Protein AF-A0A7V9HMX7-F1 (afdb_monomer)

pLDDT: mean 81.13, std 13.54, range [39.56, 94.38]

Secondary structure (DSSP, 8-state):
-TT-HHHHHHHHHHHHHHHHHHHTS---GGGEEEE-----------EEE-SSPPTT--SEEEHHHHHT--HHHHHHHHHHHT--EEEE-GGGHHHHHHHHHHHHGGGGT---

Sequence (112 aa):
LYFDPAT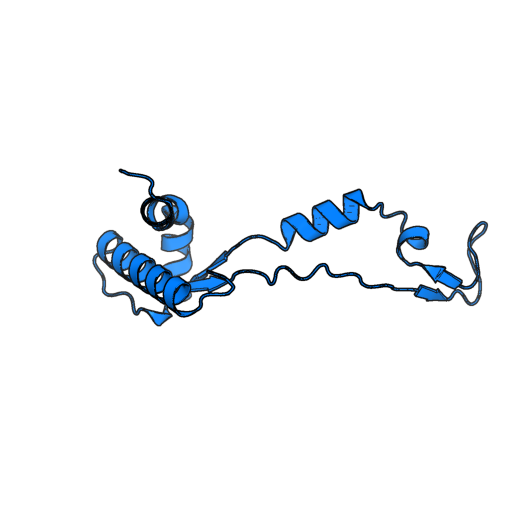RRAVEVQIAAKLGDDLGIEVEPEAILIDIPKPERWRTDVWVAFDRPPVGFQALMPWRDVVGLTTDDFKRYEEHRRLIRIVTAAPYRDAVAARWESLLLPLLGGAF

Nearest PDB structures (foldseek):
  1o4s-assembly1_A  TM=8.639E-01  e=4.507E+00  Thermotoga maritima
  3cq5-assembly2_C  TM=8.123E-01  e=4.507E+00  unclassified
  3cq4-assembly1_A  TM=8.202E-01  e=4.819E+00  unclassified
  3cq4-assembly1_B  TM=7.856E-01  e=8.798E+00  unclassified

Structure (mmCIF, N/CA/C/O backbone):
data_AF-A0A7V9HMX7-F1
#
_entry.id   AF-A0A7V9HMX7-F1
#
loop_
_atom_site.group_PDB
_atom_site.id
_atom_site.type_symbol
_atom_site.label_atom_id
_atom_site.label_alt_id
_atom_site.label_comp_id
_atom_site.label_asym_id
_atom_site.label_entity_id
_atom_site.label_seq_id
_atom_site.pdbx_PDB_ins_code
_atom_site.Cartn_x
_atom_site.Cartn_y
_atom_site.Cartn_z
_atom_site.occupancy
_atom_site.B_iso_or_equiv
_atom_site.auth_seq_id
_atom_site.auth_comp_id
_atom_site.auth_asym_id
_atom_site.auth_atom_id
_atom_site.pdbx_PDB_model_num
ATOM 1 N N . LEU A 1 1 ? 4.880 8.642 6.132 1.00 63.81 1 LEU A N 1
ATOM 2 C CA . LEU A 1 1 ? 4.281 7.311 5.876 1.00 63.81 1 LEU A CA 1
ATOM 3 C C . LEU A 1 1 ? 5.317 6.255 5.491 1.00 63.81 1 LEU A C 1
ATOM 5 O O . LEU A 1 1 ? 5.531 5.364 6.292 1.00 63.81 1 LEU A O 1
ATOM 9 N N . TYR A 1 2 ? 6.008 6.326 4.342 1.00 64.56 2 TYR A N 1
ATOM 10 C CA . TYR A 1 2 ? 7.037 5.311 4.021 1.00 64.56 2 TYR A CA 1
ATOM 11 C C . TYR A 1 2 ? 8.202 5.291 5.034 1.00 64.56 2 TYR A C 1
ATOM 13 O O . TYR A 1 2 ? 8.532 4.247 5.582 1.00 64.56 2 TYR A O 1
ATOM 21 N N . PHE A 1 3 ? 8.787 6.459 5.323 1.00 75.56 3 PHE A N 1
ATOM 22 C CA . PHE A 1 3 ? 9.885 6.616 6.292 1.00 75.56 3 PHE A CA 1
ATOM 23 C C . PHE A 1 3 ? 9.415 6.723 7.751 1.00 75.56 3 PHE A C 1
ATOM 25 O O . PHE A 1 3 ? 10.230 6.941 8.639 1.00 75.56 3 PHE A O 1
ATOM 32 N N . ASP A 1 4 ? 8.109 6.593 7.994 1.00 84.44 4 ASP A N 1
ATOM 33 C CA . ASP A 1 4 ? 7.513 6.735 9.322 1.00 84.44 4 ASP A CA 1
ATOM 34 C C . ASP A 1 4 ? 6.509 5.597 9.567 1.00 84.44 4 ASP A C 1
ATOM 36 O O . ASP A 1 4 ? 5.311 5.743 9.283 1.00 84.44 4 ASP A O 1
ATOM 40 N N . PRO A 1 5 ? 7.006 4.441 10.049 1.00 85.25 5 PRO A N 1
ATOM 41 C CA . PRO A 1 5 ? 6.183 3.268 10.312 1.00 85.25 5 PRO A CA 1
ATOM 42 C C . PRO A 1 5 ? 5.119 3.502 11.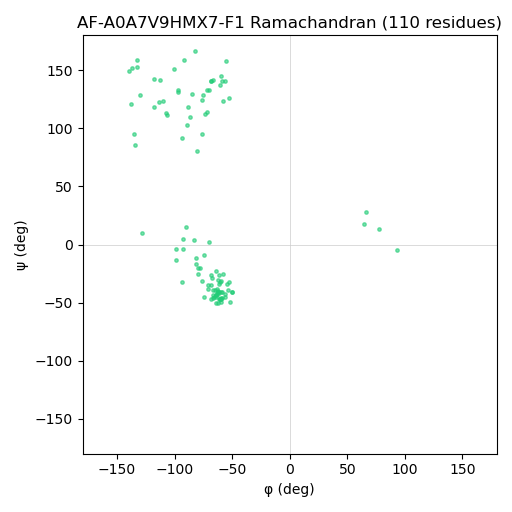386 1.00 85.25 5 PRO A C 1
ATOM 44 O O . PRO A 1 5 ? 4.053 2.897 11.305 1.00 85.25 5 PRO A O 1
ATOM 47 N N . ALA A 1 6 ? 5.384 4.373 12.367 1.00 87.38 6 ALA A N 1
ATOM 48 C CA . ALA A 1 6 ? 4.448 4.665 13.448 1.00 87.38 6 ALA A CA 1
ATOM 49 C C . ALA A 1 6 ? 3.228 5.420 12.913 1.00 87.38 6 ALA A 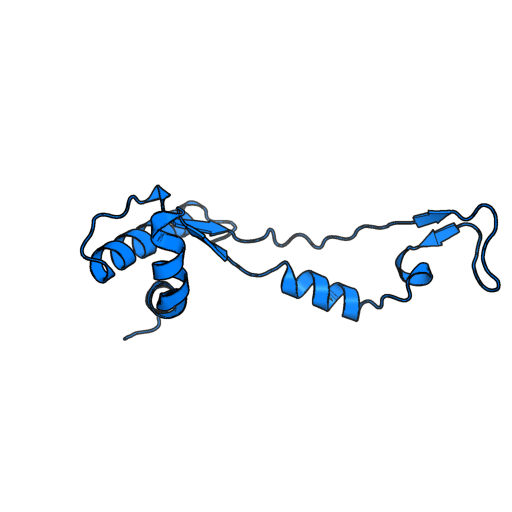C 1
ATOM 51 O O . ALA A 1 6 ? 2.092 5.009 13.150 1.00 87.38 6 ALA A O 1
ATOM 52 N N . THR A 1 7 ? 3.461 6.451 12.097 1.00 86.81 7 THR A N 1
ATOM 53 C CA . THR A 1 7 ? 2.374 7.166 11.419 1.00 86.81 7 THR A CA 1
ATOM 54 C C . THR A 1 7 ? 1.615 6.242 10.468 1.00 86.81 7 THR A C 1
ATOM 56 O O . THR A 1 7 ? 0.390 6.276 10.445 1.00 86.81 7 THR A O 1
ATOM 59 N N . ARG A 1 8 ? 2.299 5.360 9.720 1.00 88.06 8 ARG A N 1
ATOM 60 C CA . ARG A 1 8 ? 1.607 4.374 8.867 1.00 88.06 8 ARG A CA 1
ATOM 61 C C . ARG A 1 8 ? 0.700 3.454 9.684 1.00 88.06 8 ARG A C 1
ATOM 63 O O . ARG A 1 8 ? -0.454 3.273 9.313 1.00 88.06 8 ARG A O 1
ATOM 70 N N . ARG A 1 9 ? 1.196 2.921 10.802 1.00 90.44 9 ARG A N 1
ATOM 71 C CA . ARG A 1 9 ? 0.408 2.043 11.671 1.00 90.44 9 ARG A CA 1
ATOM 72 C C . ARG A 1 9 ? -0.805 2.759 12.262 1.00 90.44 9 ARG A C 1
ATOM 74 O O . ARG A 1 9 ? -1.879 2.173 12.314 1.00 90.44 9 ARG A O 1
ATOM 81 N N . ALA A 1 10 ? -0.663 4.022 12.662 1.00 89.94 10 ALA A N 1
ATOM 82 C CA . ALA A 1 10 ? -1.790 4.817 13.147 1.00 89.94 10 ALA A CA 1
ATOM 83 C C . ALA A 1 10 ? -2.895 4.947 12.085 1.00 89.94 10 ALA A C 1
ATOM 85 O O . ALA A 1 10 ? -4.073 4.805 12.403 1.00 89.94 10 ALA A O 1
ATOM 86 N N . VAL A 1 11 ? -2.512 5.154 10.823 1.00 88.69 11 VAL A N 1
ATOM 87 C CA . VAL A 1 11 ? -3.453 5.213 9.699 1.00 88.69 11 VAL A CA 1
ATOM 88 C C . VAL A 1 11 ? -4.134 3.858 9.469 1.00 88.69 11 VAL A C 1
ATOM 90 O O . VAL A 1 11 ? -5.349 3.812 9.330 1.00 88.69 11 VAL A O 1
ATOM 93 N N . GLU A 1 12 ? -3.389 2.750 9.480 1.00 91.88 12 GLU A N 1
ATOM 94 C CA . GLU A 1 12 ? -3.950 1.393 9.334 1.00 91.88 12 GLU A CA 1
ATOM 95 C C . GLU A 1 12 ? -5.023 1.089 10.391 1.00 91.88 12 GLU A C 1
ATOM 97 O O . GLU A 1 12 ? -6.109 0.620 10.052 1.00 91.88 12 GLU A O 1
ATOM 102 N N . VAL A 1 13 ? -4.750 1.430 11.656 1.00 92.88 13 VAL A N 1
ATOM 103 C CA . VAL A 1 13 ? -5.696 1.264 12.773 1.00 92.88 13 VAL A CA 1
ATOM 104 C C . VAL A 1 13 ? -6.957 2.103 12.559 1.00 92.88 13 VAL A C 1
ATOM 106 O O . VAL A 1 13 ? -8.062 1.617 12.781 1.00 92.88 13 VAL A O 1
ATOM 109 N N . GLN A 1 14 ? -6.813 3.349 12.100 1.00 91.25 14 GLN A N 1
ATOM 110 C CA . GLN A 1 14 ? -7.957 4.226 11.830 1.00 91.25 14 GLN A CA 1
ATOM 111 C C . GLN A 1 14 ? -8.832 3.697 10.687 1.00 91.25 14 GLN A C 1
ATOM 113 O O . GLN A 1 14 ? -10.056 3.750 10.789 1.00 91.25 14 GLN A O 1
ATOM 118 N N . ILE A 1 15 ? -8.228 3.143 9.629 1.00 91.19 15 ILE A N 1
ATOM 119 C CA . ILE A 1 15 ? -8.982 2.508 8.536 1.00 91.19 15 ILE A CA 1
ATOM 120 C C . ILE A 1 15 ? -9.739 1.282 9.050 1.00 91.19 15 ILE A C 1
ATOM 122 O O . ILE A 1 15 ? -10.911 1.123 8.719 1.00 91.19 15 ILE A O 1
ATOM 126 N N . ALA A 1 16 ? -9.093 0.428 9.851 1.00 93.06 16 ALA A N 1
ATOM 127 C CA . ALA A 1 16 ? -9.729 -0.760 10.418 1.00 93.06 16 ALA A CA 1
ATOM 128 C C . ALA A 1 16 ? -10.925 -0.391 11.309 1.00 93.06 16 ALA A C 1
ATOM 130 O O . ALA A 1 16 ? -12.012 -0.932 11.118 1.00 93.06 16 ALA A O 1
ATOM 131 N N . ALA A 1 17 ? -10.757 0.591 12.201 1.00 92.38 17 ALA A N 1
ATOM 132 C CA . A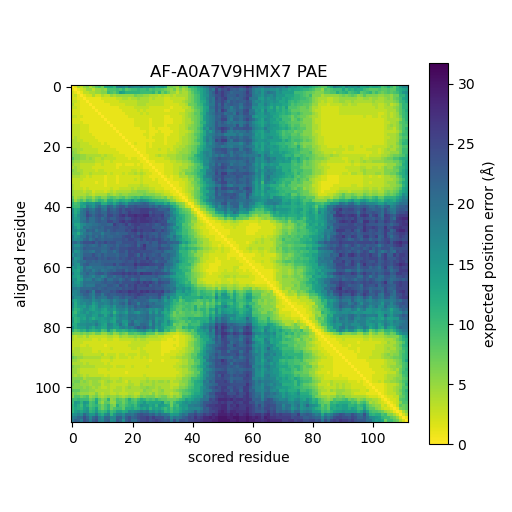LA A 1 17 ? -11.832 1.088 13.058 1.00 92.38 17 ALA A CA 1
ATOM 133 C C . ALA A 1 17 ? -13.008 1.634 12.236 1.00 92.38 17 ALA A C 1
ATOM 135 O O . ALA A 1 17 ? -14.143 1.206 12.425 1.00 92.38 17 ALA A O 1
ATOM 136 N N . LYS A 1 18 ? -12.731 2.497 11.249 1.00 91.38 18 LYS A N 1
ATOM 137 C CA . LYS A 1 18 ? -13.776 3.046 10.379 1.00 91.38 18 LYS A CA 1
ATOM 138 C C . LYS A 1 18 ? -14.502 1.961 9.580 1.00 91.38 18 LYS A C 1
ATOM 140 O O . LYS A 1 18 ? -15.715 2.030 9.405 1.00 91.38 18 LYS A O 1
ATOM 145 N N . LEU A 1 19 ? -13.772 0.973 9.068 1.00 92.56 19 LEU A N 1
ATOM 146 C CA . LEU A 1 19 ? -14.381 -0.151 8.365 1.00 92.56 19 LEU A CA 1
ATOM 147 C C . LEU A 1 19 ? -15.294 -0.958 9.297 1.00 92.56 19 LEU A C 1
ATOM 149 O O . LEU A 1 19 ? -16.358 -1.392 8.863 1.00 92.56 19 LEU A O 1
ATOM 153 N N . GLY A 1 20 ? -14.893 -1.134 10.557 1.00 93.25 20 GLY A N 1
ATOM 154 C CA . GLY A 1 20 ? -15.721 -1.757 11.584 1.00 93.25 20 GLY A CA 1
ATOM 155 C C . GLY A 1 20 ? -17.010 -0.983 11.841 1.00 93.25 20 GLY A C 1
ATOM 156 O O . GLY A 1 20 ? -18.089 -1.572 11.790 1.00 93.25 20 GLY A O 1
ATOM 157 N N . ASP A 1 21 ? -16.916 0.340 11.992 1.00 92.19 21 ASP A N 1
ATOM 158 C CA . ASP A 1 21 ? -18.079 1.223 12.149 1.00 92.19 21 ASP A CA 1
ATOM 159 C C . ASP A 1 21 ? -19.036 1.124 10.949 1.00 92.19 21 ASP A C 1
ATOM 161 O O . ASP A 1 21 ? -20.246 0.970 11.119 1.00 92.19 21 ASP A O 1
ATOM 165 N N . ASP A 1 22 ? -18.497 1.150 9.724 1.00 90.69 22 ASP A N 1
ATOM 166 C CA . ASP A 1 22 ? -19.283 1.092 8.485 1.00 90.69 22 ASP A CA 1
ATOM 167 C C . ASP A 1 22 ? -19.962 -0.283 8.277 1.00 90.69 22 ASP A C 1
ATOM 169 O O . ASP A 1 22 ? -20.980 -0.380 7.585 1.00 90.69 22 ASP A O 1
ATOM 173 N N . LEU A 1 23 ? -19.396 -1.358 8.837 1.00 90.88 23 LEU A N 1
ATOM 174 C CA . LEU A 1 23 ? -19.917 -2.727 8.733 1.00 90.88 23 LEU A CA 1
ATOM 175 C C . LEU A 1 23 ? -20.721 -3.177 9.963 1.00 90.88 23 LEU A C 1
ATOM 177 O O . LEU A 1 23 ? -21.407 -4.198 9.890 1.00 90.88 23 LEU A O 1
ATOM 181 N N . GLY A 1 24 ? -20.645 -2.444 11.075 1.00 93.81 24 GLY A N 1
ATOM 182 C CA . GLY A 1 24 ? -21.242 -2.830 12.353 1.00 93.81 24 GLY A CA 1
ATOM 183 C C . GLY A 1 24 ? -20.603 -4.072 12.983 1.00 93.81 24 GLY A C 1
ATOM 184 O O . GLY A 1 24 ? -21.285 -4.811 13.693 1.00 93.81 24 GLY A O 1
ATOM 185 N N . ILE A 1 25 ? -19.324 -4.333 12.699 1.00 93.75 25 ILE A N 1
ATOM 186 C CA . ILE A 1 25 ? -18.566 -5.474 13.233 1.00 93.75 25 ILE A CA 1
ATOM 187 C C . ILE A 1 25 ? -17.207 -5.016 13.754 1.00 93.75 25 ILE A C 1
ATOM 189 O O . ILE A 1 25 ? -16.680 -3.992 13.331 1.00 93.75 25 ILE A O 1
ATOM 193 N N . GLU A 1 26 ? -16.606 -5.806 14.637 1.00 93.00 26 GLU A N 1
ATOM 194 C CA . GLU A 1 26 ? -15.219 -5.588 15.038 1.00 93.00 26 GLU A CA 1
ATOM 195 C C . GLU A 1 26 ? -14.269 -6.046 13.923 1.00 93.00 26 GLU A C 1
ATOM 197 O O . GLU A 1 26 ? -14.378 -7.161 13.407 1.00 93.00 26 GLU A O 1
ATOM 202 N N . VAL A 1 27 ? -13.348 -5.165 13.535 1.00 93.81 27 VAL A N 1
ATOM 203 C CA . VAL A 1 27 ? -12.300 -5.448 12.552 1.00 93.81 27 VAL A CA 1
ATOM 204 C C . VAL A 1 27 ? -10.956 -5.299 13.243 1.00 93.81 27 VAL A C 1
ATOM 206 O O . VAL A 1 27 ? -10.597 -4.212 13.694 1.00 93.81 27 VAL A O 1
ATOM 209 N N . GLU A 1 28 ? -10.203 -6.395 13.290 1.00 94.06 28 GLU A N 1
ATOM 210 C CA . GLU A 1 28 ? -8.877 -6.415 13.905 1.00 94.06 28 GLU A CA 1
ATOM 211 C C . GLU A 1 28 ? -7.924 -5.410 13.232 1.00 94.06 28 GLU A C 1
ATOM 213 O O . GLU A 1 28 ? -7.897 -5.316 11.997 1.00 94.06 28 GLU A O 1
ATOM 218 N N . PRO A 1 29 ? -7.075 -4.704 13.995 1.00 89.06 29 PRO A N 1
ATOM 219 C CA . PRO A 1 29 ? -6.124 -3.741 13.445 1.00 89.06 29 PRO A CA 1
ATOM 220 C C . PRO A 1 29 ? -5.144 -4.316 12.410 1.00 89.06 29 PRO A C 1
ATOM 222 O O . PRO A 1 29 ? -4.595 -3.581 11.593 1.00 89.06 29 PRO A O 1
ATOM 225 N N . GLU A 1 30 ? -4.852 -5.616 12.455 1.00 91.75 30 GLU A N 1
ATOM 226 C CA . GLU A 1 30 ? -3.973 -6.320 11.509 1.00 91.75 30 GLU A CA 1
ATOM 227 C C . GLU A 1 30 ? -4.686 -6.697 10.204 1.00 91.75 30 GLU A C 1
ATOM 229 O O . GLU A 1 30 ? -4.034 -7.085 9.232 1.00 91.75 30 GLU A O 1
ATOM 234 N N . ALA A 1 31 ? -6.015 -6.582 10.153 1.00 93.56 31 ALA A N 1
ATOM 235 C CA . ALA A 1 31 ? -6.802 -6.914 8.973 1.00 93.56 31 ALA A CA 1
ATOM 236 C C . ALA A 1 31 ? -6.683 -5.879 7.846 1.00 93.56 31 ALA A C 1
ATOM 238 O O . ALA A 1 31 ? -7.178 -6.135 6.745 1.00 93.56 31 ALA A O 1
ATOM 239 N N . ILE A 1 32 ? -6.050 -4.732 8.110 1.00 92.62 32 ILE A N 1
ATOM 240 C CA . ILE A 1 32 ? -5.772 -3.665 7.151 1.00 92.62 32 ILE A CA 1
ATOM 241 C C . ILE A 1 32 ? -4.296 -3.274 7.246 1.00 92.62 32 ILE A C 1
ATOM 243 O O . ILE A 1 32 ? -3.799 -2.958 8.322 1.00 92.62 32 ILE A O 1
ATOM 247 N N . LEU A 1 33 ? -3.607 -3.242 6.107 1.00 92.31 33 LEU A N 1
ATOM 248 C CA . LEU A 1 33 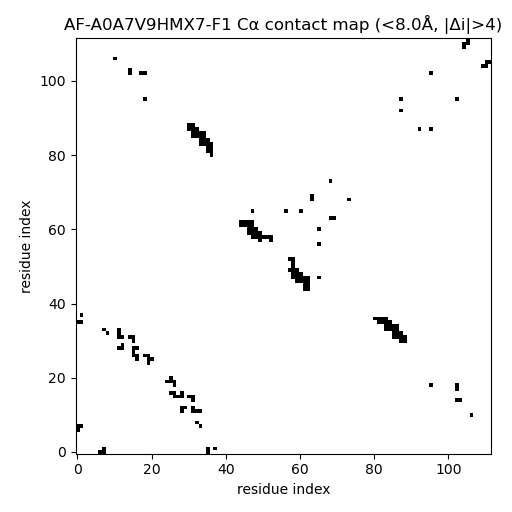? -2.230 -2.765 5.980 1.00 92.31 33 LEU A CA 1
ATOM 249 C C . LEU A 1 33 ? -2.115 -1.800 4.798 1.00 92.31 33 LEU A C 1
ATOM 251 O O . LEU A 1 33 ? -2.851 -1.918 3.816 1.00 92.31 33 LEU A O 1
ATOM 255 N N . ILE A 1 34 ? -1.155 -0.878 4.855 1.00 89.12 34 ILE A N 1
ATOM 256 C CA . ILE A 1 34 ? -0.828 0.001 3.729 1.00 89.12 34 ILE A CA 1
ATOM 257 C C . ILE A 1 34 ? 0.508 -0.429 3.125 1.00 89.12 34 ILE A C 1
ATOM 259 O O . ILE A 1 34 ? 1.577 -0.262 3.719 1.00 89.12 34 ILE A O 1
ATOM 263 N N . ASP A 1 35 ? 0.455 -0.931 1.895 1.00 86.75 35 ASP A N 1
ATOM 264 C CA . ASP A 1 35 ? 1.644 -1.208 1.097 1.00 86.75 35 ASP A CA 1
ATOM 265 C C . ASP A 1 35 ? 2.058 0.062 0.347 1.00 86.75 35 ASP A C 1
ATOM 267 O O . ASP A 1 35 ? 1.372 0.528 -0.567 1.00 86.75 35 ASP A O 1
ATOM 271 N N . ILE A 1 36 ? 3.182 0.645 0.772 1.00 83.19 36 ILE A N 1
ATOM 272 C CA . ILE A 1 36 ? 3.781 1.818 0.135 1.00 83.19 36 ILE A CA 1
ATOM 273 C C . ILE A 1 36 ? 5.021 1.343 -0.616 1.00 83.19 36 ILE A C 1
ATOM 275 O O . ILE A 1 36 ? 6.007 0.969 0.034 1.00 83.19 36 ILE A O 1
ATOM 279 N N . PRO A 1 37 ? 5.012 1.367 -1.960 1.00 76.50 37 PRO A N 1
ATOM 280 C CA . PRO A 1 37 ? 6.155 0.924 -2.736 1.00 76.50 37 PRO A CA 1
ATOM 281 C C . PRO A 1 37 ? 7.376 1.778 -2.396 1.00 76.50 37 PRO A C 1
ATOM 283 O O . PRO A 1 37 ? 7.287 3.003 -2.265 1.00 76.50 37 PRO A O 1
ATOM 286 N N . LYS A 1 38 ? 8.534 1.123 -2.253 1.00 72.00 38 LYS A N 1
ATOM 287 C CA . LYS A 1 38 ? 9.793 1.826 -2.006 1.00 72.00 38 LYS A CA 1
ATOM 288 C C . LYS A 1 38 ? 10.039 2.846 -3.124 1.00 72.00 38 LYS A C 1
ATOM 290 O O . LYS A 1 38 ? 9.828 2.517 -4.291 1.00 72.00 38 LYS A O 1
ATOM 295 N N . PRO A 1 39 ? 10.559 4.044 -2.815 1.00 64.62 39 PRO A N 1
ATOM 296 C CA . PRO A 1 39 ? 10.822 5.071 -3.825 1.00 64.62 39 PRO A CA 1
ATOM 297 C C . PRO A 1 39 ? 11.992 4.736 -4.771 1.00 64.62 39 PRO A C 1
ATOM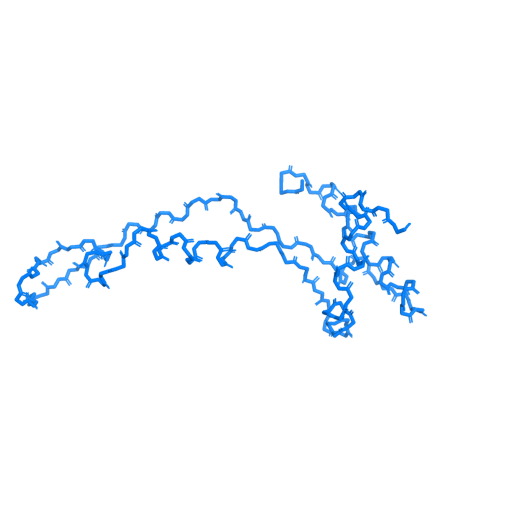 299 O O . PRO A 1 39 ? 12.327 5.551 -5.633 1.00 64.62 39 PRO A O 1
ATOM 302 N N . GLU A 1 40 ? 12.618 3.565 -4.620 1.00 62.03 40 GLU A N 1
ATOM 303 C CA . GLU A 1 40 ? 13.752 3.108 -5.421 1.00 62.03 40 GLU A CA 1
ATOM 304 C C . GLU A 1 40 ? 13.430 3.204 -6.923 1.00 62.03 40 GLU A C 1
ATOM 306 O O . GLU A 1 40 ? 12.420 2.691 -7.402 1.00 62.03 40 GLU A O 1
ATOM 311 N N . ARG A 1 41 ? 14.286 3.895 -7.687 1.00 56.28 41 ARG A N 1
ATOM 312 C CA . ARG A 1 41 ? 14.283 3.799 -9.152 1.00 56.28 41 ARG A CA 1
ATOM 313 C C . ARG A 1 41 ? 14.851 2.435 -9.501 1.00 56.28 41 ARG A C 1
ATOM 315 O O . ARG A 1 41 ? 16.023 2.180 -9.227 1.00 56.28 41 ARG A O 1
ATOM 322 N N . TRP A 1 42 ? 14.045 1.555 -10.077 1.00 52.09 42 TRP A N 1
ATOM 323 C CA . TRP A 1 42 ? 14.567 0.291 -10.572 1.00 52.09 42 TRP A CA 1
ATOM 324 C C . TRP A 1 42 ? 15.301 0.575 -11.878 1.00 52.09 42 TRP A C 1
ATOM 326 O O . TRP A 1 42 ? 14.698 0.648 -12.942 1.00 52.09 42 TRP A O 1
ATOM 336 N N . ARG A 1 43 ? 16.623 0.762 -11.804 1.00 54.66 43 ARG A N 1
ATOM 337 C CA . ARG A 1 43 ? 17.474 0.734 -12.994 1.00 54.66 43 ARG A CA 1
ATOM 338 C C . ARG A 1 43 ? 18.008 -0.681 -13.160 1.00 54.66 43 ARG A C 1
ATOM 340 O O . ARG A 1 43 ? 19.024 -1.036 -12.573 1.00 54.66 43 ARG A O 1
ATOM 347 N N . THR A 1 44 ? 17.300 -1.507 -13.922 1.00 57.22 44 THR A N 1
ATOM 348 C CA . THR A 1 44 ? 17.828 -2.813 -14.324 1.00 57.22 44 THR A CA 1
ATOM 349 C C . THR A 1 44 ? 18.593 -2.638 -15.634 1.00 57.22 44 THR A C 1
ATOM 351 O O . THR A 1 44 ? 17.989 -2.513 -16.697 1.00 57.22 44 THR A O 1
ATOM 354 N N . ASP A 1 45 ? 19.925 -2.615 -15.561 1.00 67.69 45 ASP A N 1
ATOM 355 C CA . ASP A 1 45 ? 20.794 -2.598 -16.744 1.00 67.69 45 ASP A CA 1
ATOM 356 C C . ASP A 1 45 ? 20.921 -4.030 -17.296 1.00 67.69 45 ASP A C 1
ATOM 358 O O . ASP A 1 45 ? 21.877 -4.750 -17.010 1.00 67.69 45 ASP A O 1
ATOM 362 N N . VAL A 1 46 ? 19.908 -4.472 -18.049 1.00 72.56 46 VAL A N 1
ATOM 363 C CA . VAL A 1 46 ? 19.909 -5.786 -18.714 1.00 72.56 46 VAL A CA 1
ATOM 364 C C . VAL A 1 46 ? 20.625 -5.683 -20.058 1.00 72.56 46 VAL A C 1
ATOM 366 O O . VAL A 1 46 ? 20.285 -4.831 -20.880 1.00 72.56 46 VAL A O 1
ATOM 369 N N . TRP A 1 47 ? 21.569 -6.591 -20.300 1.00 87.56 47 TRP A N 1
ATOM 370 C CA . TRP A 1 47 ? 22.264 -6.751 -21.577 1.00 87.56 47 TRP A CA 1
ATOM 371 C C . TRP A 1 47 ? 21.892 -8.087 -22.220 1.00 87.56 47 TRP A C 1
ATOM 373 O O . TRP A 1 47 ? 21.755 -9.097 -21.533 1.00 87.56 47 TRP A O 1
ATOM 383 N N . VAL A 1 48 ? 21.733 -8.086 -23.539 1.00 86.81 48 VAL A N 1
ATOM 384 C CA . VAL A 1 48 ? 21.375 -9.248 -24.354 1.00 86.81 48 VAL A CA 1
ATOM 385 C C . VAL A 1 48 ? 22.546 -9.585 -25.250 1.00 86.81 48 VAL A C 1
ATOM 387 O O . VAL A 1 48 ? 22.983 -8.741 -26.033 1.00 86.81 48 VAL A O 1
ATOM 390 N N . ALA A 1 49 ? 23.030 -10.818 -25.142 1.00 94.31 49 ALA A N 1
ATOM 391 C CA . ALA A 1 49 ? 24.017 -11.364 -26.054 1.00 94.31 49 ALA A CA 1
ATOM 392 C C . ALA A 1 49 ? 23.325 -12.209 -27.133 1.00 94.31 49 ALA A C 1
ATOM 394 O O . ALA A 1 49 ? 22.491 -13.059 -26.818 1.00 94.31 49 ALA A O 1
ATOM 395 N N . PHE A 1 50 ? 23.693 -12.000 -28.395 1.00 90.12 50 PHE A N 1
ATOM 396 C CA . PHE A 1 50 ? 23.241 -12.800 -29.528 1.00 90.12 50 PHE A CA 1
ATOM 397 C C . PHE A 1 50 ? 24.403 -13.628 -30.072 1.00 90.12 50 PHE A C 1
ATOM 399 O O . PHE A 1 50 ? 25.410 -13.071 -30.499 1.00 90.12 50 PHE A O 1
ATOM 406 N N . ASP A 1 51 ? 24.230 -14.949 -30.136 1.00 93.94 51 ASP A N 1
ATOM 407 C CA . ASP A 1 51 ? 25.157 -15.831 -30.862 1.00 93.94 51 ASP A CA 1
ATOM 408 C C . ASP A 1 51 ? 25.081 -15.592 -32.384 1.00 93.94 51 ASP A C 1
ATOM 410 O O . ASP A 1 51 ? 26.084 -15.604 -33.093 1.00 93.94 51 ASP A O 1
ATOM 414 N N . ARG A 1 52 ? 23.879 -15.288 -32.896 1.00 93.19 52 ARG A N 1
ATOM 415 C CA . ARG A 1 52 ? 23.640 -14.866 -34.285 1.00 93.19 52 ARG A CA 1
ATOM 416 C C . ARG A 1 52 ? 22.685 -13.671 -34.301 1.00 93.19 52 ARG A C 1
ATOM 418 O O . ARG A 1 52 ? 21.473 -13.882 -34.212 1.00 93.19 52 ARG A O 1
ATOM 425 N N . PRO A 1 53 ? 23.194 -12.428 -34.351 1.00 90.81 53 PRO A N 1
ATOM 426 C CA . PRO A 1 53 ? 22.343 -11.250 -34.265 1.00 90.81 53 PRO A CA 1
ATOM 427 C C . PRO A 1 53 ? 21.461 -11.107 -35.516 1.00 90.81 53 PRO A C 1
ATOM 429 O O . PRO A 1 53 ? 21.936 -11.344 -36.632 1.00 90.81 53 PRO A O 1
ATOM 432 N N . PRO A 1 54 ? 20.188 -10.697 -35.356 1.00 89.75 54 PRO A N 1
ATOM 433 C CA . PRO A 1 54 ? 19.357 -10.264 -36.473 1.00 89.75 54 PRO A CA 1
ATOM 434 C C . PRO A 1 54 ? 20.018 -9.137 -37.279 1.00 89.75 54 PRO A C 1
ATOM 436 O O . PRO A 1 54 ? 20.867 -8.400 -36.775 1.00 89.75 54 PRO A O 1
ATOM 439 N N . VAL A 1 55 ? 19.604 -8.966 -38.536 1.00 90.44 55 VAL A N 1
ATOM 440 C CA . VAL A 1 55 ? 20.127 -7.891 -39.393 1.00 90.44 55 VAL A CA 1
ATOM 441 C C . VAL A 1 55 ? 19.879 -6.532 -38.727 1.00 90.44 55 VAL A C 1
ATOM 443 O O . VAL A 1 55 ? 18.743 -6.191 -38.411 1.00 90.44 55 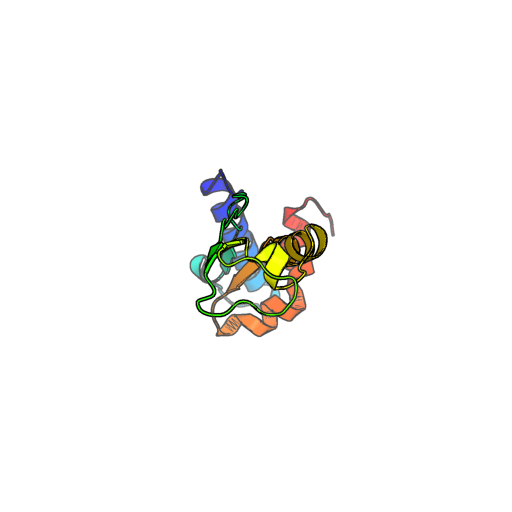VAL A O 1
ATOM 446 N N . GLY A 1 56 ? 20.953 -5.766 -38.513 1.00 88.31 56 GLY A N 1
ATOM 447 C CA . GLY A 1 56 ? 20.919 -4.457 -37.849 1.00 88.31 56 GLY A CA 1
ATOM 448 C C . GLY A 1 56 ? 21.182 -4.479 -36.338 1.00 88.31 56 GLY A C 1
ATOM 449 O O . GLY A 1 56 ? 21.300 -3.411 -35.744 1.00 88.31 56 GLY A O 1
ATOM 450 N N . PHE A 1 57 ? 21.319 -5.656 -35.719 1.00 91.75 57 PHE A N 1
ATOM 451 C CA . PHE A 1 57 ? 21.594 -5.809 -34.287 1.00 91.75 57 PHE A CA 1
ATOM 452 C C . PHE A 1 57 ? 23.081 -6.115 -34.046 1.00 91.75 57 PHE A C 1
ATOM 454 O O . PHE A 1 57 ? 23.759 -6.715 -34.881 1.00 91.75 57 PHE A O 1
ATOM 461 N N . GLN A 1 58 ? 23.600 -5.707 -32.888 1.00 92.81 58 GLN A N 1
ATOM 462 C CA . GLN A 1 58 ? 24.951 -6.035 -32.430 1.00 92.81 58 GLN A CA 1
ATOM 463 C C . GLN A 1 58 ? 24.943 -7.307 -31.573 1.00 92.81 58 GLN A C 1
ATOM 465 O O . GLN A 1 58 ? 23.924 -7.678 -30.995 1.00 92.81 58 GLN A O 1
ATOM 470 N N . ALA A 1 59 ? 26.099 -7.966 -31.457 1.00 93.81 59 ALA A N 1
ATOM 471 C CA . ALA A 1 59 ? 26.244 -9.199 -30.678 1.00 93.81 59 ALA A CA 1
ATOM 472 C C . ALA A 1 59 ? 25.992 -9.010 -29.172 1.00 93.81 59 ALA A C 1
ATOM 474 O O . ALA A 1 59 ? 25.654 -9.971 -28.491 1.00 93.81 59 ALA A O 1
ATOM 475 N N . LEU A 1 60 ? 26.140 -7.791 -28.651 1.00 94.12 60 LEU A N 1
ATOM 476 C CA . LEU A 1 60 ? 25.798 -7.431 -27.280 1.00 94.12 60 LEU A CA 1
ATOM 477 C C . LEU A 1 60 ? 25.095 -6.076 -27.298 1.00 94.12 60 LEU A C 1
ATOM 479 O O . LEU A 1 60 ? 25.665 -5.094 -27.768 1.00 94.12 60 LEU A O 1
ATOM 483 N N . MET A 1 61 ? 23.865 -6.018 -26.799 1.00 91.62 61 MET A N 1
ATOM 484 C CA . MET A 1 61 ? 23.052 -4.799 -26.797 1.00 91.62 61 MET A CA 1
ATOM 485 C C . MET A 1 61 ? 22.287 -4.662 -25.484 1.00 91.62 61 MET A C 1
ATOM 487 O O . MET A 1 61 ? 21.912 -5.675 -24.892 1.00 91.62 61 MET A O 1
ATOM 491 N N . PRO A 1 62 ? 22.011 -3.441 -25.004 1.00 86.81 62 PRO A N 1
ATOM 492 C CA . PRO A 1 62 ? 21.122 -3.267 -23.867 1.00 86.81 62 PRO A CA 1
ATOM 493 C C . PRO A 1 62 ? 19.695 -3.676 -24.261 1.00 86.81 62 PRO A C 1
ATOM 495 O O . PRO A 1 62 ? 19.235 -3.394 -25.367 1.00 86.81 62 PRO A O 1
ATOM 498 N N . TRP A 1 63 ? 18.975 -4.316 -23.338 1.00 82.31 63 TRP A N 1
ATOM 499 C CA . TRP A 1 63 ? 17.626 -4.849 -23.564 1.00 82.31 63 TRP A CA 1
ATOM 500 C C . TRP A 1 63 ? 16.677 -3.818 -24.182 1.00 82.31 63 TRP A C 1
ATOM 502 O O . TRP A 1 63 ? 15.953 -4.151 -25.112 1.00 82.31 63 TRP A O 1
ATOM 512 N N . ARG A 1 64 ? 16.732 -2.556 -23.732 1.00 77.50 64 ARG A N 1
ATOM 513 C CA . ARG A 1 64 ? 15.908 -1.457 -24.272 1.00 77.50 64 ARG A CA 1
ATOM 514 C C . ARG A 1 64 ? 16.013 -1.298 -25.794 1.00 77.50 64 ARG A C 1
ATOM 516 O O . 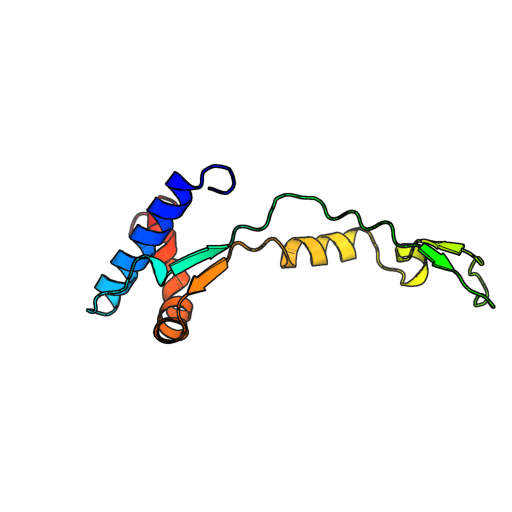ARG A 1 64 ? 14.995 -1.093 -26.445 1.00 77.50 64 ARG A O 1
ATOM 523 N N . ASP A 1 65 ? 17.211 -1.462 -26.349 1.00 85.19 65 ASP A N 1
ATOM 524 C CA . ASP A 1 65 ? 17.468 -1.293 -27.779 1.00 85.19 65 ASP A CA 1
ATOM 525 C C . ASP A 1 65 ? 17.020 -2.546 -28.550 1.00 85.19 65 ASP A C 1
ATOM 527 O O . ASP A 1 65 ? 16.658 -2.460 -29.718 1.00 85.19 65 ASP A O 1
ATOM 531 N N . VAL A 1 66 ? 16.982 -3.705 -27.878 1.00 83.88 66 VAL A N 1
ATOM 532 C CA . VAL A 1 66 ? 16.507 -4.975 -28.444 1.00 83.88 66 VAL A CA 1
ATOM 533 C C . VAL A 1 66 ? 14.988 -5.020 -28.565 1.00 83.88 66 VAL A C 1
ATOM 535 O O . VAL A 1 66 ? 14.470 -5.462 -29.587 1.00 83.88 66 VAL A O 1
ATOM 538 N N . VAL A 1 67 ? 14.266 -4.587 -27.529 1.00 79.06 67 VAL A N 1
ATOM 539 C CA . VAL A 1 67 ? 12.793 -4.639 -27.515 1.00 79.06 67 VAL A CA 1
ATOM 540 C C . VAL A 1 67 ? 12.123 -3.364 -28.018 1.00 79.06 67 VAL A C 1
ATOM 542 O O . VAL A 1 67 ? 10.899 -3.317 -28.101 1.00 79.06 67 VAL A O 1
ATOM 545 N N . GLY A 1 68 ? 12.903 -2.326 -28.337 1.00 75.75 68 GLY A N 1
ATOM 546 C CA . GLY A 1 68 ? 12.382 -1.035 -28.789 1.00 75.75 68 GLY A CA 1
ATOM 547 C C . GLY A 1 68 ? 11.553 -0.297 -27.734 1.00 75.75 68 GLY A C 1
ATOM 548 O O . GLY A 1 68 ? 10.790 0.599 -28.085 1.00 75.75 68 GLY A O 1
ATOM 549 N N . LEU A 1 69 ? 11.674 -0.670 -26.453 1.00 71.94 69 LEU A N 1
ATOM 550 C CA . LEU A 1 69 ? 10.980 0.009 -25.361 1.00 71.94 69 LEU A CA 1
ATOM 551 C C . LEU A 1 69 ? 11.684 1.325 -25.056 1.00 71.94 69 LEU A C 1
ATOM 553 O O . LEU A 1 69 ? 12.880 1.365 -24.753 1.00 71.94 69 LEU A O 1
ATOM 557 N N . THR A 1 70 ? 10.919 2.407 -25.106 1.00 69.19 70 THR A N 1
ATOM 558 C CA . THR A 1 70 ? 11.420 3.748 -24.831 1.00 69.19 70 THR A CA 1
ATOM 559 C C . THR A 1 70 ? 11.456 4.025 -23.330 1.00 69.19 70 THR A C 1
ATOM 561 O O . THR A 1 70 ? 10.835 3.337 -22.516 1.00 69.19 70 THR A O 1
ATOM 564 N N . THR A 1 71 ? 12.153 5.092 -22.939 1.00 64.19 71 THR A N 1
ATOM 565 C CA . THR A 1 71 ? 12.107 5.616 -21.567 1.00 64.19 71 THR A CA 1
ATOM 566 C C . THR A 1 71 ? 10.671 5.877 -21.100 1.00 64.19 71 THR A C 1
ATOM 568 O O . THR A 1 71 ? 10.381 5.716 -19.918 1.00 64.19 71 THR A O 1
ATOM 571 N N . ASP A 1 72 ? 9.763 6.254 -22.003 1.00 69.50 72 ASP A N 1
ATOM 572 C CA . ASP A 1 72 ? 8.371 6.530 -21.648 1.00 69.50 72 ASP A CA 1
ATOM 573 C C . ASP A 1 72 ? 7.558 5.249 -21.411 1.00 69.50 72 ASP A C 1
ATOM 575 O O . ASP A 1 72 ? 6.704 5.231 -20.525 1.00 69.50 72 ASP A O 1
ATOM 579 N N . ASP A 1 73 ? 7.877 4.147 -22.094 1.00 70.19 73 ASP A N 1
ATOM 580 C CA . ASP A 1 73 ? 7.292 2.834 -21.791 1.00 70.19 73 ASP A CA 1
ATOM 581 C C . ASP A 1 73 ? 7.752 2.326 -20.418 1.00 70.19 73 ASP A C 1
ATOM 583 O O . ASP A 1 73 ? 6.952 1.810 -19.632 1.00 70.19 73 ASP A O 1
ATOM 587 N N . PHE A 1 74 ? 9.026 2.556 -20.080 1.00 63.50 74 PHE A N 1
ATOM 588 C CA . PHE A 1 74 ? 9.556 2.278 -18.745 1.00 63.50 74 PHE A CA 1
ATOM 589 C C . PHE A 1 74 ? 8.894 3.141 -17.668 1.00 63.50 74 PHE A C 1
ATOM 591 O O . PHE A 1 74 ? 8.507 2.607 -16.631 1.00 63.50 74 PHE A O 1
ATOM 598 N N . LYS A 1 75 ? 8.697 4.442 -17.912 1.00 65.56 75 LYS A N 1
ATOM 599 C CA . LYS A 1 75 ? 7.974 5.323 -16.980 1.00 65.56 75 LYS A CA 1
ATOM 600 C C . LYS A 1 75 ? 6.542 4.853 -16.752 1.00 65.56 75 LYS A C 1
ATOM 602 O O . LYS A 1 75 ? 6.140 4.744 -15.602 1.00 65.56 75 LYS A O 1
ATOM 607 N N . ARG A 1 76 ? 5.794 4.510 -17.810 1.00 65.00 76 ARG A N 1
ATOM 608 C CA . ARG A 1 76 ? 4.422 3.977 -17.683 1.00 65.00 76 ARG A CA 1
ATOM 609 C C . ARG A 1 76 ? 4.380 2.700 -16.846 1.00 65.00 76 ARG A C 1
ATOM 611 O O . ARG A 1 76 ? 3.476 2.521 -16.029 1.00 65.00 76 ARG A O 1
ATOM 618 N N . TYR A 1 77 ? 5.362 1.820 -17.035 1.00 63.53 77 TYR A N 1
ATOM 619 C CA . TYR A 1 77 ? 5.501 0.610 -16.230 1.00 63.53 77 TYR A CA 1
ATOM 620 C C . TYR A 1 77 ? 5.851 0.923 -14.762 1.00 63.53 77 TYR A C 1
ATOM 622 O O . TYR A 1 77 ? 5.257 0.349 -13.846 1.00 63.53 77 TYR A O 1
ATOM 630 N N . GLU A 1 78 ? 6.771 1.861 -14.514 1.00 61.91 78 GLU A N 1
ATOM 631 C CA . GLU A 1 78 ? 7.121 2.317 -13.164 1.00 61.91 78 GLU A CA 1
ATOM 632 C C . GLU A 1 78 ? 5.940 2.997 -12.452 1.00 61.91 78 GLU A C 1
ATOM 634 O O . GLU A 1 78 ? 5.706 2.725 -11.275 1.00 61.91 78 GLU A O 1
ATOM 639 N N . GLU A 1 79 ? 5.172 3.840 -13.144 1.00 63.34 79 GLU A N 1
ATOM 640 C CA . GLU A 1 79 ? 3.980 4.518 -12.619 1.00 63.34 79 GLU A CA 1
ATOM 641 C C . GLU A 1 79 ? 2.919 3.509 -12.164 1.00 63.34 79 GLU A C 1
ATOM 643 O O . GLU A 1 79 ? 2.439 3.595 -11.033 1.00 63.34 79 GLU A O 1
ATOM 648 N N . HIS A 1 80 ? 2.635 2.479 -12.973 1.00 60.06 80 HIS A N 1
ATOM 649 C CA . HIS A 1 80 ? 1.722 1.392 -12.590 1.00 60.06 80 HIS A CA 1
ATOM 650 C C . HIS A 1 80 ? 2.194 0.614 -11.349 1.00 60.06 80 HIS A C 1
ATOM 652 O O . HIS A 1 80 ? 1.383 0.126 -10.558 1.00 60.06 80 HIS A O 1
ATOM 658 N N . ARG A 1 81 ? 3.512 0.481 -11.146 1.00 62.00 81 ARG A N 1
ATOM 659 C CA . ARG A 1 81 ? 4.086 -0.230 -9.988 1.00 62.00 81 ARG A CA 1
ATOM 660 C C . ARG A 1 81 ? 4.102 0.615 -8.711 1.00 62.00 81 ARG A C 1
ATOM 662 O O . ARG A 1 81 ? 4.153 0.030 -7.626 1.00 62.00 81 ARG A O 1
ATOM 669 N N . ARG A 1 82 ? 4.010 1.946 -8.825 1.00 67.44 82 ARG A N 1
ATOM 670 C CA . ARG A 1 82 ? 4.122 2.925 -7.726 1.00 67.44 82 ARG A CA 1
ATOM 671 C C . ARG A 1 82 ? 2.799 3.275 -7.028 1.00 67.44 82 ARG A C 1
ATOM 673 O O . ARG A 1 82 ? 2.756 4.235 -6.264 1.00 67.44 82 ARG A O 1
ATOM 680 N N . LEU A 1 83 ? 1.736 2.497 -7.228 1.00 74.31 83 LEU A N 1
ATOM 681 C CA . LEU A 1 83 ? 0.486 2.686 -6.487 1.00 74.31 83 LEU A CA 1
ATOM 682 C C . LEU A 1 83 ? 0.649 2.293 -5.012 1.00 74.31 83 LEU A C 1
ATOM 684 O O . LEU A 1 83 ? 1.161 1.213 -4.710 1.00 74.31 83 LEU A O 1
ATOM 688 N N . ILE A 1 84 ? 0.175 3.156 -4.110 1.00 80.44 84 ILE A N 1
ATOM 689 C CA . ILE A 1 84 ? -0.065 2.803 -2.706 1.00 80.44 84 ILE A CA 1
ATOM 690 C C . ILE A 1 84 ? -1.286 1.883 -2.670 1.00 80.44 84 ILE A C 1
ATOM 692 O O . ILE A 1 84 ? -2.294 2.178 -3.312 1.00 80.44 84 ILE A O 1
ATOM 696 N N . ARG A 1 85 ? -1.200 0.768 -1.942 1.00 87.38 85 ARG A N 1
ATOM 697 C CA . ARG A 1 85 ? -2.275 -0.232 -1.877 1.00 87.38 85 ARG A CA 1
ATOM 698 C C . ARG A 1 85 ? -2.793 -0.369 -0.455 1.00 87.38 85 ARG A C 1
ATOM 700 O O . ARG A 1 85 ? -2.009 -0.366 0.491 1.00 87.38 85 ARG A O 1
ATOM 707 N N . ILE A 1 86 ? -4.102 -0.565 -0.329 1.00 89.38 86 ILE A N 1
ATOM 708 C CA . ILE A 1 86 ? -4.707 -1.099 0.890 1.00 89.38 86 ILE A CA 1
ATOM 709 C C . ILE A 1 86 ? -4.698 -2.620 0.758 1.00 89.38 86 ILE A C 1
ATOM 711 O O . ILE A 1 86 ? -5.295 -3.178 -0.163 1.00 89.38 86 ILE A O 1
ATOM 715 N N . VAL A 1 87 ? -3.995 -3.289 1.659 1.00 91.81 87 VAL A N 1
ATOM 716 C CA . VAL A 1 87 ? -4.003 -4.744 1.788 1.00 91.81 87 VAL A CA 1
ATOM 717 C C . VAL A 1 87 ? -4.989 -5.085 2.889 1.00 91.81 87 VAL A C 1
ATOM 719 O O . VAL A 1 87 ? -4.950 -4.486 3.960 1.00 91.81 87 VAL A O 1
ATOM 722 N N . THR A 1 88 ? -5.885 -6.031 2.629 1.00 94.31 88 THR A N 1
ATOM 723 C CA . THR A 1 88 ? -6.906 -6.414 3.599 1.00 94.31 88 THR A CA 1
ATOM 724 C C . THR A 1 88 ? -7.082 -7.921 3.681 1.00 94.31 88 THR A C 1
ATOM 726 O O . THR A 1 88 ? -6.828 -8.635 2.705 1.00 94.31 88 THR A O 1
ATOM 729 N N . ALA A 1 89 ? -7.512 -8.409 4.845 1.00 94.31 89 ALA A N 1
ATOM 730 C CA . ALA A 1 89 ? -7.889 -9.803 5.014 1.00 94.31 89 ALA A CA 1
ATOM 731 C C . ALA A 1 89 ? -9.037 -10.176 4.060 1.00 94.31 89 ALA A C 1
ATOM 733 O O . ALA A 1 89 ? -9.934 -9.378 3.783 1.00 94.31 89 ALA A O 1
ATOM 734 N N . ALA A 1 90 ? -9.019 -11.419 3.571 1.00 94.38 90 ALA A N 1
ATOM 735 C CA . ALA A 1 90 ? -9.942 -11.892 2.539 1.00 94.38 90 ALA A CA 1
ATOM 736 C C . ALA A 1 90 ? -11.438 -11.601 2.810 1.00 94.38 90 ALA A C 1
ATOM 738 O O . ALA A 1 90 ? -12.107 -11.186 1.863 1.00 94.38 90 ALA A O 1
ATOM 739 N N . PRO A 1 91 ? -11.968 -11.735 4.048 1.00 93.69 91 PRO A N 1
ATOM 740 C CA . PRO A 1 91 ? -13.382 -11.461 4.330 1.00 93.69 91 PRO A CA 1
ATOM 741 C C . PRO A 1 91 ? -13.816 -10.014 4.061 1.00 93.69 91 PRO A C 1
ATOM 743 O O . PRO A 1 91 ? -14.981 -9.765 3.772 1.00 93.69 91 PRO A O 1
ATOM 746 N N . TYR A 1 92 ? -12.889 -9.057 4.138 1.00 93.62 92 TYR A N 1
ATOM 747 C CA . TYR A 1 92 ? -13.184 -7.627 4.020 1.00 93.62 92 TYR A CA 1
ATOM 748 C C . TYR A 1 92 ? -12.915 -7.067 2.623 1.00 93.62 92 TYR A C 1
ATOM 750 O O . TYR A 1 92 ? -13.186 -5.895 2.365 1.00 93.62 92 TYR A O 1
ATOM 758 N N . ARG A 1 93 ? -12.388 -7.893 1.711 1.00 92.38 93 ARG A N 1
ATOM 759 C CA . ARG A 1 93 ? -11.925 -7.468 0.385 1.00 92.38 93 ARG A CA 1
ATOM 760 C C . ARG A 1 93 ? -12.976 -6.673 -0.382 1.00 92.38 93 ARG A C 1
ATOM 762 O O . ARG A 1 93 ? -12.668 -5.590 -0.874 1.00 92.38 93 ARG A O 1
ATOM 769 N N . ASP A 1 94 ? -14.197 -7.189 -0.460 1.00 92.75 94 ASP A N 1
ATOM 770 C CA . ASP A 1 94 ? -15.265 -6.562 -1.244 1.00 92.75 94 ASP A CA 1
ATOM 771 C C . ASP A 1 94 ? -15.760 -5.271 -0.582 1.00 92.75 94 ASP A C 1
ATOM 773 O O . ASP A 1 94 ? -15.986 -4.265 -1.255 1.00 92.75 94 ASP A O 1
ATOM 777 N N . ALA A 1 95 ? -15.850 -5.265 0.750 1.00 92.44 95 ALA A N 1
ATOM 778 C CA . ALA A 1 95 ? -16.237 -4.090 1.521 1.00 92.44 95 ALA A CA 1
ATOM 779 C C . ALA A 1 95 ? -15.225 -2.946 1.371 1.00 92.44 95 ALA A C 1
ATOM 781 O O . ALA A 1 95 ? -15.627 -1.800 1.173 1.00 92.44 95 ALA A O 1
ATOM 782 N N . VAL A 1 96 ? -13.927 -3.258 1.426 1.00 91.81 96 VAL A N 1
ATOM 783 C CA . VAL A 1 96 ? -12.844 -2.289 1.215 1.00 91.81 96 VAL A CA 1
ATOM 784 C C . VAL A 1 96 ? -12.840 -1.801 -0.231 1.00 91.81 96 VAL A C 1
ATOM 786 O O . VAL A 1 96 ? -12.785 -0.597 -0.459 1.00 91.81 96 VAL A O 1
ATOM 789 N N . ALA A 1 97 ? -12.960 -2.696 -1.214 1.00 91.00 97 ALA A N 1
ATOM 790 C CA . ALA A 1 97 ? -12.976 -2.319 -2.628 1.00 91.00 97 ALA A CA 1
ATOM 791 C C . ALA A 1 97 ? -14.155 -1.399 -2.988 1.00 91.00 97 ALA A C 1
ATOM 793 O O . ALA A 1 97 ? -13.997 -0.509 -3.817 1.00 91.00 97 ALA A O 1
ATOM 794 N N . ALA A 1 98 ? -15.316 -1.573 -2.354 1.00 91.56 98 ALA A N 1
ATOM 795 C CA . ALA A 1 98 ? -16.485 -0.728 -2.588 1.00 91.56 98 ALA A CA 1
ATOM 796 C C . ALA A 1 98 ? -16.417 0.643 -1.887 1.00 91.56 98 ALA A C 1
ATOM 798 O O . ALA A 1 98 ? -17.153 1.551 -2.265 1.00 91.56 98 ALA A O 1
ATOM 799 N N . ARG A 1 99 ? -15.579 0.794 -0.850 1.00 87.50 99 ARG A N 1
ATOM 800 C CA . ARG A 1 99 ? -15.591 1.958 0.062 1.00 87.50 99 ARG A CA 1
ATOM 801 C C . ARG A 1 99 ? -14.227 2.623 0.249 1.00 87.50 99 ARG A C 1
ATOM 803 O O . ARG A 1 99 ? -14.073 3.478 1.113 1.00 87.50 99 ARG A O 1
ATOM 810 N N . TRP A 1 100 ? -13.226 2.248 -0.541 1.00 85.38 100 TRP A N 1
ATOM 811 C CA . TRP A 1 100 ? -11.844 2.696 -0.346 1.00 85.38 100 TRP A CA 1
ATOM 812 C C . TRP A 1 100 ? -11.703 4.229 -0.298 1.00 85.38 100 TRP A C 1
ATOM 814 O O . TRP A 1 100 ? -10.890 4.737 0.470 1.00 85.38 100 TRP A O 1
ATOM 824 N N . GLU A 1 101 ? -12.521 4.968 -1.053 1.00 84.31 101 GLU A N 1
ATOM 825 C CA . GLU A 1 101 ? -12.530 6.436 -1.039 1.00 84.31 101 GLU A CA 1
ATOM 826 C C . GLU A 1 101 ? -12.944 6.984 0.329 1.00 84.31 101 GLU A C 1
ATOM 828 O O . GLU A 1 101 ? -12.219 7.785 0.914 1.00 84.31 101 GLU A O 1
ATOM 833 N N . SER A 1 102 ? -14.061 6.513 0.893 1.00 83.38 102 SER A N 1
ATOM 834 C CA . SER A 1 102 ? -14.535 6.983 2.201 1.00 83.38 102 SER A CA 1
ATOM 835 C C . SER A 1 102 ? -13.604 6.569 3.339 1.00 83.38 102 SER A C 1
ATOM 837 O O . SER A 1 102 ? -13.519 7.272 4.345 1.00 83.38 102 SER A O 1
ATOM 839 N N . LEU A 1 103 ? -12.896 5.449 3.184 1.00 81.50 103 LEU A N 1
ATOM 840 C CA . LEU A 1 103 ? -11.894 4.984 4.140 1.00 81.50 103 LEU A CA 1
ATOM 841 C C . LEU A 1 103 ? -10.635 5.864 4.131 1.00 81.50 103 LEU A C 1
ATOM 843 O O . LEU A 1 103 ? -10.046 6.068 5.188 1.00 81.50 103 LEU A O 1
ATOM 847 N N . LEU A 1 104 ? -10.229 6.399 2.972 1.00 78.00 104 LEU A N 1
ATOM 848 C CA . LEU A 1 104 ? -9.004 7.199 2.823 1.00 78.00 104 LEU A CA 1
ATOM 849 C C . LEU A 1 104 ? -9.205 8.712 2.963 1.00 78.00 104 LEU A C 1
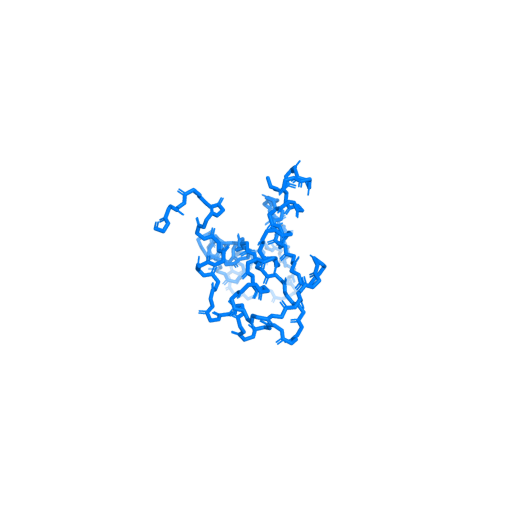ATOM 851 O O . LEU A 1 104 ? -8.299 9.397 3.434 1.00 78.00 104 LEU A O 1
ATOM 855 N N . LEU A 1 105 ? -10.354 9.257 2.558 1.00 70.75 105 LEU A N 1
ATOM 856 C CA . LEU A 1 105 ? -10.595 10.707 2.524 1.00 70.75 105 LEU A CA 1
ATOM 857 C C . LEU A 1 105 ? -10.387 11.421 3.877 1.00 70.75 105 LEU A C 1
ATOM 859 O O . LEU A 1 105 ? -9.698 12.447 3.884 1.00 70.75 105 LEU A O 1
ATOM 863 N N . PRO A 1 106 ? -10.849 10.878 5.023 1.00 65.00 106 PRO A N 1
ATOM 864 C CA . PRO A 1 106 ? -10.602 11.482 6.338 1.00 65.00 106 PRO A CA 1
ATOM 865 C C . PRO A 1 106 ? -9.117 11.618 6.674 1.00 65.00 106 PRO A C 1
ATOM 867 O O . PRO A 1 106 ? -8.699 12.551 7.356 1.00 65.00 106 PRO A O 1
ATOM 870 N N . LEU A 1 107 ? -8.301 10.696 6.163 1.00 65.69 107 LEU A N 1
ATOM 871 C CA . LEU A 1 107 ? -6.867 10.610 6.437 1.00 65.69 107 LEU A CA 1
ATOM 872 C C . LEU A 1 107 ? -6.049 11.583 5.582 1.00 65.69 107 LEU A C 1
ATOM 874 O O . LEU A 1 107 ? -4.901 11.881 5.905 1.00 65.69 107 LEU A O 1
ATOM 878 N N . LEU A 1 108 ? -6.643 12.096 4.502 1.00 63.66 108 LEU A N 1
ATOM 879 C CA . LEU A 1 108 ? -6.062 13.115 3.628 1.00 63.66 108 LEU A CA 1
ATOM 880 C C . LEU A 1 108 ? -6.457 14.543 4.046 1.00 63.66 108 LEU A C 1
ATOM 882 O O . LEU A 1 108 ? -6.110 15.498 3.354 1.00 63.66 108 LEU A O 1
ATOM 886 N N . GLY A 1 109 ? -7.176 14.699 5.165 1.00 54.50 109 GLY A N 1
ATOM 887 C CA . GLY A 1 109 ? -7.731 15.984 5.598 1.00 54.50 109 GLY A CA 1
ATOM 888 C C . GLY A 1 109 ? -8.987 16.401 4.826 1.00 54.50 109 GLY A C 1
ATOM 889 O O . GLY A 1 109 ? -9.396 17.558 4.913 1.00 54.50 109 GLY A O 1
ATOM 890 N N . GLY A 1 110 ? -9.598 15.481 4.070 1.00 45.12 110 GLY A N 1
ATOM 891 C CA . GLY A 1 110 ? -10.903 15.691 3.455 1.00 45.12 110 GLY A CA 1
ATOM 892 C C . GLY A 1 110 ? -11.992 15.621 4.520 1.00 45.12 110 GLY A C 1
ATOM 893 O O . GLY A 1 110 ? -12.222 14.562 5.101 1.00 45.12 110 GLY A O 1
ATOM 894 N N . ALA A 1 111 ? -12.640 16.751 4.794 1.00 39.56 111 ALA A N 1
ATOM 895 C CA . ALA A 1 111 ? -13.860 16.777 5.593 1.00 39.56 111 ALA A CA 1
ATOM 896 C C . ALA A 1 111 ? -15.006 16.103 4.817 1.00 39.56 111 ALA A C 1
ATOM 898 O O . ALA A 1 111 ? -15.113 16.291 3.602 1.00 39.56 111 ALA A O 1
ATOM 899 N N . PHE A 1 112 ? -15.841 15.337 5.523 1.00 48.22 112 PHE A N 1
ATOM 900 C CA . PHE A 1 112 ? -17.195 15.007 5.072 1.00 48.22 112 PHE A CA 1
ATOM 901 C C . PHE A 1 112 ? -18.137 16.173 5.376 1.00 48.22 112 PHE A C 1
ATOM 903 O O . PHE A 1 112 ? -17.984 16.768 6.470 1.00 48.22 112 PHE A O 1
#

Mean predicted aligned error: 11.38 Å

Solvent-accessible surface area (backbone atoms only — not comparable to full-atom values): 6810 Å² total; per-residue (Å²): 87,87,94,30,64,67,60,38,49,54,51,23,37,51,37,18,50,50,52,14,66,79,68,75,46,92,47,58,53,82,44,29,42,75,48,62,58,74,88,72,78,86,80,79,88,52,70,42,76,38,96,74,50,59,94,95,53,60,50,67,40,49,43,49,78,74,72,68,53,48,74,64,56,51,47,57,54,50,57,71,62,58,54,72,40,83,44,58,43,76,93,47,44,66,63,45,71,75,38,50,62,75,58,45,35,61,79,73,71,44,80,132

Radius of gyration: 21.52 Å; Cα contacts (8 Å, |Δi|>4): 96; chains: 1; bounding box: 48×33×54 Å

Foldseek 3Di:
DVVDVPVQLVLLQLLQVVLCVVVVHHGDSVQKHKDADDPDDPPDQDKDADPDDDVPDDRIDTVCVVVVPDPVNVVVVVVVVRDIDIHGDPVCVVVCVVCVCVSCCVVVVNDD